Protein AF-A0AAJ1B2X4-F1 (afdb_monomer)

Radius of gyration: 17.32 Å; Cα contacts (8 Å, |Δi|>4): 88; chains: 1; bounding box: 41×32×45 Å

InterPro domains:
  IPR010354 Oleate hydratase [PF06100] (1-82)
  IPR010354 Oleate hydratase [PTHR37417] (1-81)
  IPR036188 FAD/NAD(P)-binding domain superfamily [G3DSA:3.50.50.60] (1-87)

Sequence (88 aa):
ESVILPIKKYLDSHHVNFVTNATVTDIDFKDDDTITVKVLYLNKDGKDEKIILNDNDICIMTNACMTDSATLGDYKTPAPKPLEKPIS

Foldseek 3Di:
DPPVVVVVVVCVVVVNDDQPQKAFQDWDADPDPDRHTAKTWIQHPNDIDIDGDDPPDDDDDDPDDPCFLPFDADPVGDGDPRPDD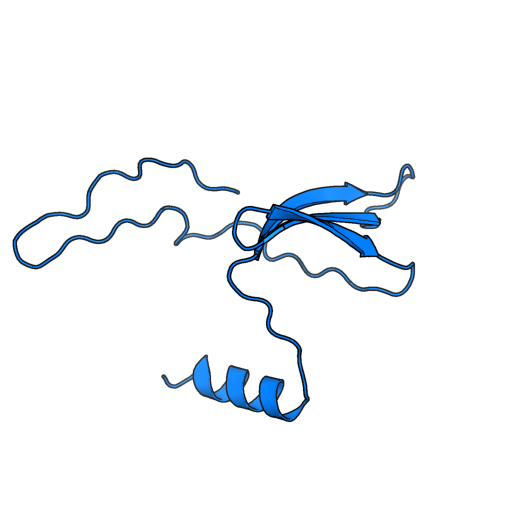GSD

Organism: Mediterraneibacter gnavus (NCBI:txid33038)

Nearest PDB structures (foldseek):
  7p18-assembly2_B  TM=8.237E-01  e=9.195E-01  Sterolibacterium denitrificans
  1u69-assembly3_C  TM=5.874E-01  e=5.589E+00  Pseudomonas aeruginosa PAO1
  1u69-assembly1_A  TM=4.683E-01  e=2.934E+00  Pseudomonas aeruginosa PAO1

Mean predicted aligned error: 4.79 Å

pLDDT: mean 92.26, std 6.93, range [60.38, 98.12]

Structure (mmCIF, N/CA/C/O backbone):
data_AF-A0AAJ1B2X4-F1
#
_entry.id   AF-A0AAJ1B2X4-F1
#
loop_
_atom_site.group_PDB
_atom_site.id
_atom_site.type_symbol
_atom_site.label_atom_id
_atom_site.label_alt_id
_atom_site.label_comp_id
_atom_site.label_asym_id
_atom_site.label_entity_id
_atom_site.label_seq_id
_atom_site.pdbx_PDB_ins_code
_atom_site.Cartn_x
_atom_site.Cartn_y
_atom_site.Cartn_z
_atom_site.occupancy
_atom_site.B_iso_or_equiv
_atom_site.auth_seq_id
_atom_site.auth_comp_id
_atom_site.auth_asym_id
_atom_site.auth_atom_id
_atom_site.pdbx_PDB_model_num
ATOM 1 N N . GLU A 1 1 ? 9.462 -12.170 -10.226 1.00 64.88 1 GLU A N 1
ATOM 2 C CA . GLU A 1 1 ? 8.589 -13.263 -10.713 1.00 64.88 1 GLU A CA 1
ATOM 3 C C . GLU A 1 1 ? 8.225 -14.339 -9.689 1.00 64.88 1 GLU A C 1
ATOM 5 O O . GLU A 1 1 ? 7.060 -14.698 -9.638 1.00 64.88 1 GLU A O 1
ATOM 10 N N . SER A 1 2 ? 9.137 -14.853 -8.855 1.00 92.81 2 SER A N 1
ATOM 11 C CA . SER A 1 2 ? 8.836 -16.057 -8.044 1.00 92.81 2 SER A CA 1
ATOM 12 C C . SER A 1 2 ? 8.071 -15.839 -6.729 1.00 92.81 2 SER A C 1
ATOM 14 O O . SER A 1 2 ? 7.641 -16.817 -6.130 1.00 92.81 2 SER A O 1
ATOM 16 N N . VAL A 1 3 ? 7.908 -14.594 -6.261 1.00 95.00 3 VAL A N 1
ATOM 17 C CA . VAL A 1 3 ? 7.283 -14.295 -4.951 1.00 95.00 3 VAL A CA 1
ATOM 18 C C . VAL A 1 3 ? 6.074 -13.372 -5.106 1.00 95.00 3 VAL A C 1
ATOM 20 O O . VAL A 1 3 ? 4.951 -13.770 -4.813 1.00 95.00 3 VAL A O 1
ATOM 23 N N . ILE A 1 4 ? 6.282 -12.165 -5.643 1.00 95.00 4 ILE A N 1
ATOM 24 C CA . ILE A 1 4 ? 5.221 -11.150 -5.742 1.00 95.00 4 ILE A CA 1
ATOM 25 C C . ILE A 1 4 ? 4.066 -11.596 -6.649 1.00 95.00 4 ILE A C 1
ATOM 27 O O . ILE A 1 4 ? 2.906 -11.445 -6.279 1.00 95.00 4 ILE A O 1
ATOM 31 N N . LEU A 1 5 ? 4.355 -12.184 -7.816 1.00 95.62 5 LEU A N 1
ATOM 32 C CA . LEU A 1 5 ? 3.302 -12.585 -8.754 1.00 95.62 5 LEU A CA 1
ATOM 33 C C . LEU A 1 5 ? 2.414 -13.729 -8.240 1.00 95.62 5 LEU A C 1
ATOM 35 O O . LEU A 1 5 ? 1.195 -13.606 -8.376 1.00 95.62 5 LEU A O 1
ATOM 39 N N . PRO A 1 6 ? 2.947 -14.818 -7.647 1.00 97.44 6 PRO A N 1
ATOM 40 C CA . PRO A 1 6 ? 2.107 -15.827 -7.005 1.00 97.44 6 PRO A CA 1
ATOM 41 C C . PRO A 1 6 ? 1.197 -15.257 -5.911 1.00 97.44 6 PRO A C 1
ATOM 43 O O . PRO A 1 6 ? 0.011 -15.578 -5.888 1.00 97.44 6 PRO A O 1
ATOM 46 N N . ILE A 1 7 ? 1.721 -14.371 -5.054 1.00 97.50 7 ILE A N 1
ATOM 47 C CA . ILE A 1 7 ? 0.940 -13.741 -3.978 1.00 97.50 7 ILE A CA 1
ATOM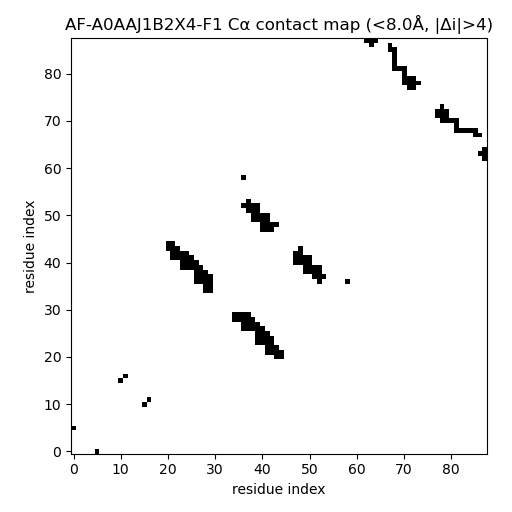 48 C C . ILE A 1 7 ? -0.169 -12.863 -4.563 1.00 97.50 7 ILE A C 1
ATOM 50 O O . ILE A 1 7 ? -1.322 -12.981 -4.152 1.00 97.50 7 ILE A O 1
ATOM 54 N N . LYS A 1 8 ? 0.147 -12.039 -5.570 1.00 95.88 8 LYS A N 1
ATOM 55 C CA . LYS A 1 8 ? -0.855 -11.218 -6.259 1.00 95.88 8 LYS A CA 1
ATOM 56 C C . LYS A 1 8 ? -1.980 -12.081 -6.833 1.00 95.88 8 LYS A C 1
ATOM 58 O O . LYS A 1 8 ? -3.142 -11.794 -6.581 1.00 95.88 8 LYS A O 1
ATOM 63 N N . LYS A 1 9 ? -1.645 -13.168 -7.539 1.00 96.88 9 LYS A N 1
ATOM 64 C CA . LYS A 1 9 ? -2.643 -14.089 -8.113 1.00 96.88 9 LYS A CA 1
ATOM 65 C C . LYS A 1 9 ? -3.562 -14.698 -7.053 1.00 96.88 9 LYS A C 1
ATOM 67 O O . LYS A 1 9 ? -4.757 -14.819 -7.298 1.00 96.88 9 LYS A O 1
ATOM 72 N N . TYR A 1 10 ? -3.016 -15.074 -5.896 1.00 97.94 10 TYR A N 1
ATOM 73 C CA . TYR A 1 10 ? -3.806 -15.602 -4.783 1.00 97.94 10 TYR A CA 1
ATOM 74 C C . TYR A 1 10 ? -4.782 -14.558 -4.219 1.00 97.94 10 TYR A C 1
ATOM 76 O O . TYR A 1 10 ? -5.938 -14.873 -3.952 1.00 97.94 10 TYR A O 1
ATOM 84 N N . LEU A 1 11 ? -4.345 -13.310 -4.054 1.00 98.00 11 LEU A N 1
ATOM 85 C CA . LEU A 1 11 ? -5.205 -12.226 -3.569 1.00 98.00 11 LEU A CA 1
ATOM 86 C C . LEU A 1 11 ? -6.277 -11.843 -4.605 1.00 98.00 11 LEU A C 1
ATOM 88 O O . LEU A 1 11 ? -7.442 -11.682 -4.244 1.00 98.00 11 LEU A O 1
ATOM 92 N N . ASP A 1 12 ? -5.914 -11.793 -5.891 1.00 96.69 12 ASP A N 1
ATOM 93 C CA . ASP A 1 12 ? -6.854 -11.568 -6.998 1.00 96.69 12 ASP A CA 1
ATOM 94 C C . ASP A 1 12 ? -7.956 -12.650 -7.016 1.00 96.69 12 ASP A C 1
ATOM 96 O O . ASP A 1 12 ? -9.136 -12.333 -7.174 1.00 96.69 12 ASP A O 1
ATOM 100 N N . SER A 1 13 ? -7.605 -13.929 -6.799 1.00 97.88 13 SER A N 1
ATOM 101 C CA . SER A 1 13 ? -8.585 -15.029 -6.759 1.00 97.88 13 SER A CA 1
ATOM 102 C C . SER A 1 13 ? -9.518 -14.986 -5.547 1.00 97.88 13 SER A C 1
ATOM 104 O O . SER A 1 13 ? -10.539 -15.664 -5.552 1.00 97.88 13 SER A O 1
ATOM 106 N N . HIS A 1 14 ? -9.169 -14.211 -4.517 1.00 98.12 14 HIS A N 1
ATOM 107 C CA . HIS A 1 14 ? -10.011 -13.935 -3.350 1.00 98.12 14 HIS A CA 1
ATOM 108 C C . HIS A 1 14 ? -10.689 -12.560 -3.436 1.00 98.12 14 HIS A C 1
ATOM 110 O O . HIS A 1 14 ? -11.207 -12.066 -2.437 1.00 98.12 14 HIS A O 1
ATOM 116 N N . HIS A 1 15 ? -10.707 -11.952 -4.627 1.00 97.56 15 HIS A N 1
ATOM 117 C CA . HIS A 1 15 ? -11.384 -10.685 -4.907 1.00 97.56 15 HIS A CA 1
ATOM 118 C C . HIS A 1 15 ? -10.874 -9.503 -4.069 1.00 97.56 15 HIS A C 1
ATOM 120 O O . HIS A 1 15 ? -11.621 -8.566 -3.785 1.00 97.56 15 HIS A O 1
ATOM 126 N N . VAL A 1 16 ? -9.594 -9.523 -3.689 1.00 97.75 16 VAL A N 1
ATOM 127 C CA . VAL A 1 16 ? -8.950 -8.368 -3.054 1.00 97.75 16 VAL A CA 1
ATOM 128 C C . VAL A 1 16 ? -8.908 -7.207 -4.047 1.00 97.75 16 VAL A C 1
ATOM 130 O O . VAL A 1 16 ? -8.496 -7.364 -5.195 1.00 97.75 16 VAL A O 1
ATOM 133 N N . ASN A 1 17 ? -9.335 -6.028 -3.598 1.00 96.50 17 ASN A N 1
ATOM 134 C CA . ASN A 1 17 ? -9.334 -4.825 -4.418 1.00 96.50 17 ASN A CA 1
ATOM 135 C C . ASN A 1 17 ? -7.953 -4.154 -4.399 1.00 96.50 17 ASN A C 1
ATOM 137 O O . ASN A 1 17 ? -7.513 -3.664 -3.360 1.00 96.50 17 ASN A O 1
ATOM 141 N N . PHE A 1 18 ? -7.294 -4.091 -5.555 1.00 95.62 18 PHE A N 1
ATOM 142 C CA . PHE A 1 18 ? -6.033 -3.373 -5.727 1.00 95.62 18 PHE A CA 1
ATOM 143 C C . PHE A 1 18 ? -6.286 -2.001 -6.348 1.00 95.62 18 PHE A C 1
ATOM 145 O O . PHE A 1 18 ? -6.696 -1.903 -7.503 1.00 95.62 18 PHE A O 1
ATOM 152 N N . VAL A 1 19 ? -5.996 -0.940 -5.596 1.00 93.88 19 VAL A N 1
ATOM 153 C CA . VAL A 1 19 ? -6.077 0.441 -6.085 1.00 93.88 19 VAL A CA 1
ATOM 154 C C . VAL A 1 19 ? -4.662 0.951 -6.345 1.00 93.88 19 VAL A C 1
ATOM 156 O O . VAL A 1 19 ? -3.886 1.147 -5.415 1.00 93.88 19 VAL A O 1
ATOM 159 N N . THR A 1 20 ? -4.313 1.129 -7.618 1.00 93.38 20 THR A N 1
ATOM 160 C CA . THR A 1 20 ? -3.033 1.710 -8.057 1.00 93.38 20 THR A CA 1
ATOM 161 C C . THR A 1 20 ? -3.173 3.208 -8.321 1.00 93.38 20 THR A C 1
ATOM 163 O O . THR A 1 20 ? -4.292 3.710 -8.401 1.00 93.38 20 THR A O 1
ATOM 166 N N . ASN A 1 21 ? -2.049 3.916 -8.495 1.00 92.62 21 ASN A N 1
ATOM 167 C CA . ASN A 1 21 ? -2.009 5.369 -8.738 1.00 92.62 21 ASN A CA 1
ATOM 168 C C . ASN A 1 21 ? -2.768 6.195 -7.683 1.00 92.62 21 ASN A C 1
ATOM 170 O O . ASN A 1 21 ? -3.334 7.244 -7.988 1.00 92.62 21 ASN A O 1
ATOM 174 N N . ALA A 1 22 ? -2.789 5.699 -6.447 1.00 94.00 22 ALA A N 1
ATOM 175 C CA . ALA A 1 22 ? -3.369 6.369 -5.299 1.00 94.00 22 ALA A CA 1
ATOM 176 C C . ALA A 1 22 ? -2.273 6.561 -4.250 1.00 94.00 22 ALA A C 1
ATOM 178 O O . ALA A 1 22 ? -1.799 5.592 -3.655 1.00 94.00 22 ALA A O 1
ATOM 179 N N . THR A 1 23 ? -1.866 7.807 -4.045 1.00 93.06 23 THR A N 1
ATOM 180 C CA . THR A 1 23 ? -0.875 8.185 -3.038 1.00 93.06 23 THR A CA 1
ATOM 181 C C . THR A 1 23 ? -1.613 8.664 -1.802 1.00 93.06 23 THR A C 1
ATOM 183 O O . THR A 1 23 ? -2.307 9.674 -1.865 1.00 93.06 23 THR A O 1
ATOM 186 N N . VAL A 1 24 ? -1.474 7.957 -0.680 1.00 93.88 24 VAL A N 1
ATOM 187 C CA . VAL A 1 24 ? -1.969 8.442 0.617 1.00 93.88 24 VAL A CA 1
ATOM 188 C C . VAL A 1 24 ? -1.074 9.597 1.056 1.00 93.88 24 VAL A C 1
ATOM 190 O O . VAL A 1 24 ? 0.139 9.426 1.152 1.00 93.88 24 VAL A O 1
ATOM 193 N N . THR A 1 25 ? -1.660 10.771 1.270 1.00 93.69 25 THR A N 1
ATOM 194 C CA . THR A 1 25 ? -0.938 12.004 1.608 1.00 93.69 25 THR A CA 1
ATOM 195 C C . THR A 1 25 ? -0.983 12.321 3.094 1.00 93.69 25 THR A C 1
ATOM 197 O O . THR A 1 25 ? -0.054 12.947 3.591 1.00 93.69 25 THR A O 1
ATOM 200 N N . ASP A 1 26 ? -2.040 11.899 3.793 1.00 94.38 26 ASP A N 1
ATOM 201 C CA . ASP A 1 26 ? -2.193 12.141 5.226 1.00 94.38 26 ASP A CA 1
ATOM 202 C C . ASP A 1 26 ? -3.191 11.173 5.884 1.00 94.38 26 ASP A C 1
ATOM 204 O O . ASP A 1 26 ? -3.996 10.519 5.205 1.00 94.38 26 ASP A O 1
ATOM 208 N N . ILE A 1 27 ? -3.142 11.091 7.213 1.00 95.06 27 ILE A N 1
ATOM 209 C CA . ILE A 1 27 ? -3.968 10.215 8.049 1.00 95.06 27 ILE A CA 1
ATOM 210 C C . ILE A 1 27 ? -4.465 11.000 9.270 1.00 95.06 27 ILE A C 1
ATOM 212 O O . ILE A 1 27 ? -3.675 11.361 10.139 1.00 95.06 27 ILE A O 1
ATOM 216 N N . ASP A 1 28 ? -5.784 11.183 9.387 1.00 95.69 28 ASP A N 1
ATOM 217 C CA . ASP A 1 28 ? -6.395 11.728 10.604 1.00 95.69 28 ASP A CA 1
ATOM 218 C C . ASP A 1 28 ? -6.716 10.613 11.596 1.00 95.69 28 ASP A C 1
ATOM 220 O O . ASP A 1 28 ? -7.274 9.568 11.237 1.00 95.69 28 ASP A O 1
ATOM 224 N N . PHE A 1 29 ? -6.474 10.901 12.869 1.00 94.94 29 PHE A N 1
ATOM 225 C CA . PHE A 1 29 ? -6.829 10.045 13.993 1.00 94.94 29 PHE A CA 1
ATOM 226 C C . PHE A 1 29 ? -8.051 10.599 14.734 1.00 94.94 29 PHE A C 1
ATOM 228 O O . PHE A 1 29 ? -8.449 11.755 14.553 1.00 94.94 29 PHE A O 1
ATOM 235 N N . LYS A 1 30 ? -8.700 9.758 15.540 1.00 94.00 30 LYS A N 1
ATOM 236 C CA . LYS A 1 30 ? -9.732 10.220 16.474 1.00 94.00 30 LYS A CA 1
ATOM 237 C C . LYS A 1 30 ? -9.118 11.179 17.498 1.00 94.00 30 LYS A C 1
ATOM 239 O O . LYS A 1 30 ? -7.962 11.039 17.875 1.00 94.00 30 LYS A O 1
ATOM 244 N N . ASP A 1 31 ? -9.918 12.153 17.922 1.00 92.31 31 ASP A N 1
ATOM 245 C CA . ASP A 1 31 ? -9.549 13.120 18.961 1.00 92.31 31 ASP A CA 1
ATOM 246 C C . ASP A 1 31 ? -9.795 12.498 20.345 1.00 92.31 31 ASP A C 1
ATOM 248 O O . ASP A 1 31 ? -10.729 12.855 21.064 1.00 92.31 31 ASP A O 1
ATOM 252 N N . ASP A 1 32 ? -9.031 11.448 20.641 1.00 92.38 32 ASP A N 1
ATOM 253 C CA . ASP A 1 32 ? -9.019 10.719 21.906 1.00 92.38 32 ASP A CA 1
ATOM 254 C C . ASP A 1 32 ? -7.603 10.181 22.197 1.00 92.38 32 ASP A C 1
ATOM 256 O O . ASP A 1 32 ? -6.667 10.395 21.429 1.00 92.38 32 ASP A O 1
ATOM 260 N N . ASP A 1 33 ? -7.426 9.486 23.323 1.00 92.75 33 ASP A N 1
ATOM 261 C CA . ASP A 1 33 ? -6.117 8.961 23.740 1.00 92.75 33 ASP A CA 1
ATOM 262 C C . ASP A 1 33 ? -5.685 7.690 22.967 1.00 92.75 33 ASP A C 1
ATOM 264 O O . ASP A 1 33 ? -4.726 7.013 23.353 1.00 92.75 33 ASP A O 1
ATOM 268 N N . THR A 1 34 ? -6.393 7.312 21.896 1.00 92.25 34 THR A N 1
ATOM 269 C CA . THR A 1 34 ? -6.114 6.113 21.096 1.00 92.25 34 THR A CA 1
ATOM 270 C C . THR A 1 34 ? -5.473 6.451 19.750 1.00 92.25 34 THR A C 1
ATOM 272 O O . THR A 1 34 ? -5.615 7.539 19.207 1.00 92.25 34 THR A O 1
ATOM 275 N N . ILE A 1 35 ? -4.792 5.472 19.148 1.00 91.00 35 ILE A N 1
ATOM 276 C CA . ILE A 1 35 ? -4.263 5.583 17.779 1.00 91.00 35 ILE A CA 1
ATOM 277 C C . ILE A 1 35 ? -5.273 4.932 16.827 1.00 91.00 35 ILE A C 1
ATOM 279 O O . ILE A 1 35 ? -5.011 3.899 16.211 1.00 91.00 35 ILE A O 1
ATOM 283 N N . THR A 1 36 ? -6.474 5.506 16.761 1.00 94.19 36 THR A N 1
ATOM 284 C CA . THR A 1 36 ? -7.539 5.022 15.872 1.00 94.19 36 THR A CA 1
ATOM 285 C C . THR A 1 36 ? -7.627 5.911 14.644 1.00 94.19 36 THR A C 1
ATOM 287 O O . THR A 1 36 ? -7.961 7.090 14.752 1.00 94.19 36 THR A O 1
ATOM 290 N N . VAL A 1 37 ? -7.352 5.347 13.467 1.00 95.38 37 VAL A N 1
ATOM 291 C CA . VAL A 1 37 ? -7.476 6.061 12.190 1.00 95.38 37 VAL A CA 1
ATOM 292 C C . VAL A 1 37 ? -8.947 6.355 11.898 1.00 95.38 37 VAL A C 1
ATOM 294 O O . VAL A 1 37 ? -9.798 5.474 11.999 1.00 95.38 37 VAL A O 1
ATOM 297 N N . LYS A 1 38 ? -9.240 7.595 11.508 1.00 96.00 38 LYS A N 1
ATOM 298 C CA . LYS A 1 38 ? -10.582 8.070 11.155 1.00 96.00 38 LYS A CA 1
ATOM 299 C C . LYS A 1 38 ? -10.710 8.378 9.667 1.00 96.00 38 LYS A C 1
ATOM 301 O O . LYS A 1 38 ? -11.727 8.042 9.062 1.00 96.00 38 LYS A O 1
ATOM 306 N N . VAL A 1 39 ? -9.711 9.039 9.080 1.00 97.31 39 VAL A N 1
ATOM 307 C CA . VAL A 1 39 ? -9.742 9.455 7.671 1.00 97.31 39 VAL A CA 1
ATOM 308 C C . VAL A 1 39 ? -8.384 9.223 7.025 1.00 97.31 39 VAL A C 1
ATOM 310 O O . VAL A 1 39 ? -7.359 9.578 7.597 1.00 97.31 39 VAL A O 1
ATOM 313 N N . LEU A 1 40 ? -8.387 8.672 5.813 1.00 96.75 40 LEU A N 1
ATOM 314 C CA . LEU A 1 40 ? -7.233 8.662 4.917 1.00 96.75 40 LEU A CA 1
ATOM 315 C C . LEU A 1 40 ? -7.439 9.714 3.832 1.00 96.75 40 LEU A C 1
ATOM 317 O O . LEU A 1 40 ? -8.476 9.718 3.162 1.00 96.75 40 LEU A O 1
ATOM 321 N N . TYR A 1 41 ? -6.445 10.569 3.639 1.00 96.69 41 TYR A N 1
ATOM 322 C CA . TYR A 1 41 ? -6.381 11.513 2.531 1.00 96.69 41 TYR A CA 1
ATOM 323 C C . TYR A 1 41 ? -5.525 10.908 1.436 1.00 96.69 41 TYR A C 1
ATOM 325 O O . TYR A 1 41 ? -4.439 10.396 1.705 1.00 96.69 41 TYR A O 1
ATOM 333 N N . LEU A 1 42 ? -6.010 10.945 0.203 1.00 95.31 42 LEU A N 1
ATOM 334 C CA . LEU A 1 42 ? -5.283 10.394 -0.929 1.00 95.31 42 LEU A CA 1
ATOM 335 C C . LEU A 1 42 ? -5.402 11.279 -2.155 1.00 95.31 42 LEU A C 1
ATOM 337 O O . LEU A 1 42 ? -6.456 11.840 -2.431 1.00 95.31 42 LEU A O 1
ATOM 341 N N . ASN A 1 43 ? -4.324 11.341 -2.923 1.00 94.50 43 ASN A N 1
ATOM 342 C CA . ASN A 1 43 ? -4.350 11.825 -4.287 1.00 94.50 43 ASN A CA 1
ATOM 343 C C . ASN A 1 43 ? -4.427 10.617 -5.225 1.00 94.50 43 ASN A C 1
ATOM 345 O O . ASN A 1 43 ? -3.504 9.800 -5.272 1.00 94.50 43 ASN A O 1
ATOM 349 N N . LYS A 1 44 ? -5.536 10.482 -5.947 1.00 93.94 44 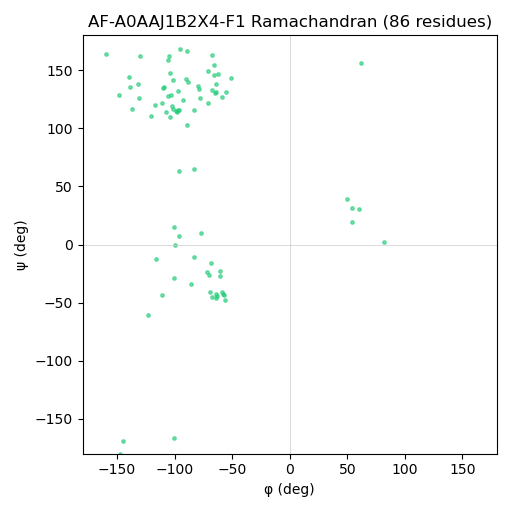LYS A N 1
ATOM 350 C CA . LYS A 1 44 ? -5.766 9.409 -6.914 1.00 93.94 44 LYS A CA 1
ATOM 351 C C . LYS A 1 44 ? -5.929 9.992 -8.304 1.00 93.94 44 LYS A C 1
ATOM 353 O O . LYS A 1 44 ? -6.821 10.804 -8.542 1.00 93.94 44 LYS A O 1
ATOM 358 N N . ASP A 1 45 ? -5.045 9.594 -9.214 1.00 91.88 45 ASP A N 1
ATOM 359 C CA . ASP A 1 45 ? -5.005 10.109 -10.590 1.00 91.88 45 ASP A CA 1
ATOM 360 C C . ASP A 1 45 ? -5.037 11.659 -10.651 1.00 91.88 45 ASP A C 1
ATOM 362 O O . ASP A 1 45 ? -5.715 12.259 -11.490 1.00 91.88 45 ASP A O 1
ATOM 366 N N . GLY A 1 46 ? -4.331 12.323 -9.725 1.00 91.81 46 GLY A N 1
ATOM 367 C CA . GLY A 1 46 ? -4.261 13.785 -9.628 1.00 91.81 46 GLY A CA 1
ATOM 368 C C . GLY A 1 46 ? -5.439 14.450 -8.908 1.00 91.81 46 GLY A C 1
ATOM 369 O O . GLY A 1 46 ? -5.469 15.678 -8.828 1.00 91.81 46 GLY A O 1
ATOM 370 N N . LYS A 1 47 ? -6.406 13.685 -8.387 1.00 94.00 47 LYS A N 1
ATOM 371 C CA . LYS A 1 47 ? -7.571 14.201 -7.657 1.00 94.00 47 LYS A CA 1
ATOM 372 C C . LYS A 1 47 ? -7.492 13.860 -6.179 1.00 94.00 47 LYS A C 1
ATOM 374 O O . LYS A 1 47 ? -7.240 12.715 -5.820 1.00 94.00 47 LYS A O 1
ATOM 379 N N . ASP A 1 48 ? -7.786 14.845 -5.343 1.00 96.75 48 ASP A N 1
ATOM 380 C CA . ASP A 1 48 ? -7.843 14.640 -3.903 1.00 96.75 48 ASP A CA 1
ATOM 381 C C . ASP A 1 48 ? -9.158 13.956 -3.515 1.00 96.75 48 ASP A C 1
ATOM 383 O O . ASP A 1 48 ? -10.256 14.415 -3.841 1.00 96.75 48 ASP A O 1
ATOM 387 N N . GLU A 1 49 ? -9.034 12.848 -2.797 1.00 96.12 49 GLU A N 1
ATOM 388 C CA . GLU A 1 49 ? -10.114 12.018 -2.288 1.00 96.12 49 GLU A CA 1
ATOM 389 C C . GLU A 1 49 ? -9.900 11.752 -0.790 1.00 96.12 49 GLU A C 1
ATOM 391 O O . GLU A 1 49 ? -8.808 11.924 -0.239 1.00 96.12 49 GLU A O 1
ATOM 396 N N . LYS A 1 50 ? -10.971 11.332 -0.113 1.00 96.44 50 LYS A N 1
ATOM 397 C CA . LYS A 1 50 ? -10.932 10.947 1.300 1.00 96.44 50 LYS A CA 1
ATOM 398 C C . LYS A 1 50 ? -11.639 9.617 1.498 1.00 96.44 50 LYS A C 1
ATOM 400 O O . LYS A 1 50 ? -12.730 9.419 0.964 1.00 96.44 50 LYS A O 1
ATOM 405 N N . ILE A 1 51 ? -11.057 8.746 2.314 1.00 96.06 51 ILE A N 1
ATOM 406 C CA . ILE A 1 51 ? -11.700 7.520 2.796 1.00 96.06 51 ILE A CA 1
ATOM 407 C C . ILE A 1 51 ? -11.972 7.694 4.282 1.00 96.06 51 ILE A C 1
ATOM 409 O O . ILE A 1 51 ? -11.050 7.926 5.057 1.00 96.06 51 ILE A O 1
ATOM 413 N N . ILE A 1 52 ? -13.241 7.587 4.670 1.00 96.94 52 ILE A N 1
ATOM 414 C CA . ILE A 1 52 ? -13.664 7.601 6.072 1.00 96.94 52 ILE A CA 1
ATOM 415 C C . ILE A 1 52 ? -13.732 6.150 6.541 1.00 96.94 52 ILE A C 1
ATOM 417 O O . ILE A 1 52 ? -14.418 5.342 5.915 1.00 96.94 52 ILE A O 1
ATOM 421 N N . LEU A 1 53 ? -13.015 5.835 7.617 1.00 96.44 53 LEU A N 1
ATOM 422 C CA . LEU A 1 53 ? -12.989 4.501 8.206 1.00 96.44 53 LEU A CA 1
ATOM 423 C C . LEU A 1 53 ? -14.089 4.367 9.258 1.00 96.44 53 LEU A C 1
ATOM 425 O O . LEU A 1 53 ? -14.372 5.301 10.012 1.00 96.44 53 LEU A O 1
ATOM 429 N N . ASN A 1 54 ? -14.697 3.187 9.310 1.00 95.12 54 ASN A N 1
ATOM 430 C CA . ASN A 1 54 ? -15.621 2.790 10.364 1.00 95.12 54 ASN A CA 1
ATOM 431 C C . ASN A 1 54 ? -14.858 2.130 11.518 1.00 95.12 54 ASN A C 1
ATOM 433 O O . ASN A 1 54 ? -13.720 1.697 11.366 1.00 95.12 54 ASN A O 1
ATOM 437 N N . ASP A 1 55 ? -15.519 1.970 12.664 1.00 90.75 55 ASP A N 1
ATOM 438 C CA . ASP A 1 55 ? -14.882 1.468 13.892 1.00 90.75 55 ASP A CA 1
ATOM 439 C C . ASP A 1 55 ? -14.289 0.051 13.787 1.00 90.75 55 ASP A C 1
ATOM 441 O O . ASP A 1 55 ? -13.404 -0.296 14.564 1.00 90.75 55 ASP A O 1
ATOM 445 N N . ASN A 1 56 ? -14.757 -0.767 12.840 1.00 93.81 56 ASN A N 1
ATOM 446 C CA . ASN A 1 56 ? -14.269 -2.136 12.638 1.00 93.81 56 ASN A CA 1
ATOM 447 C 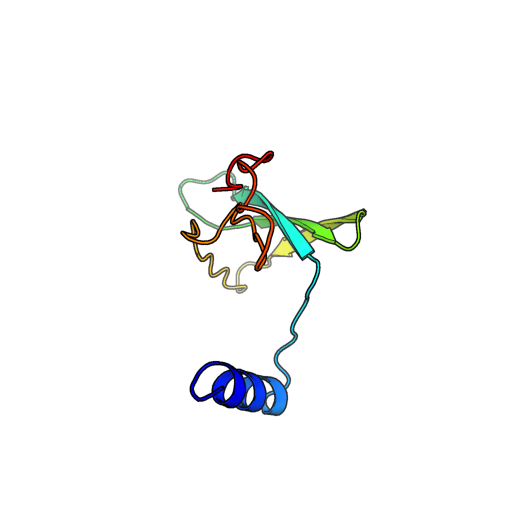C . ASN A 1 56 ? -13.263 -2.262 11.483 1.00 93.81 56 ASN A C 1
ATOM 449 O O . ASN A 1 56 ? -12.792 -3.368 11.206 1.00 93.81 56 ASN A O 1
ATOM 453 N N . ASP A 1 57 ? -12.955 -1.163 10.791 1.00 95.81 57 ASP A N 1
ATOM 454 C CA . ASP A 1 57 ? -12.013 -1.176 9.678 1.00 95.81 57 ASP A CA 1
ATOM 455 C C . ASP A 1 57 ? -10.577 -1.194 10.217 1.00 95.81 57 ASP A C 1
ATOM 457 O O . ASP A 1 57 ? -10.211 -0.438 11.117 1.00 95.81 57 ASP A O 1
ATOM 461 N N . ILE A 1 58 ? -9.738 -2.067 9.656 1.00 94.69 58 ILE A N 1
ATOM 462 C CA . ILE A 1 58 ? -8.338 -2.204 10.068 1.00 94.69 58 ILE A CA 1
ATOM 463 C C . ILE A 1 58 ? -7.450 -1.5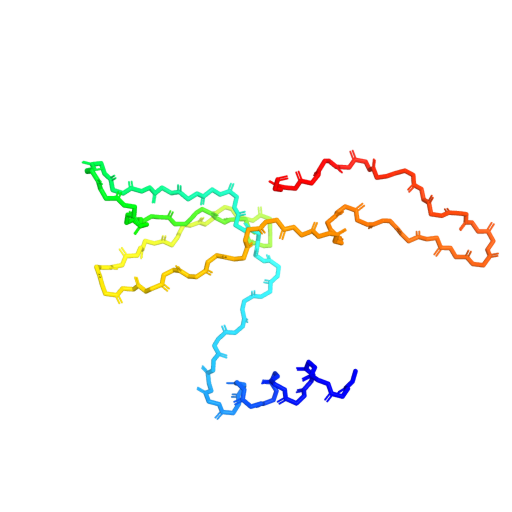00 9.045 1.00 94.69 58 ILE A C 1
ATOM 465 O O . ILE A 1 58 ? -7.399 -1.888 7.878 1.00 94.69 58 ILE A O 1
ATOM 469 N N . CYS A 1 59 ? -6.703 -0.496 9.502 1.00 94.38 59 CYS A N 1
ATOM 470 C CA . CYS A 1 59 ? -5.699 0.192 8.700 1.00 94.38 59 CYS A CA 1
ATOM 471 C C . CYS A 1 59 ? -4.310 -0.399 8.972 1.00 94.38 59 CYS A C 1
ATOM 473 O O . CYS A 1 59 ? -3.788 -0.289 10.080 1.00 94.38 59 CYS A O 1
ATOM 475 N N . ILE A 1 60 ? -3.696 -1.007 7.953 1.00 94.62 60 ILE A N 1
ATOM 476 C CA . ILE A 1 60 ? -2.309 -1.486 8.009 1.00 94.62 60 ILE A CA 1
ATOM 477 C C . ILE A 1 60 ? -1.455 -0.557 7.151 1.00 94.62 60 ILE A C 1
ATOM 479 O O . ILE A 1 60 ? -1.605 -0.517 5.932 1.00 94.62 60 ILE A O 1
ATOM 483 N N . MET A 1 61 ? -0.543 0.174 7.791 1.00 91.81 61 MET A N 1
ATOM 484 C CA . MET A 1 61 ? 0.385 1.081 7.122 1.00 91.81 61 MET A CA 1
ATOM 485 C C . MET A 1 61 ? 1.784 0.469 7.102 1.00 91.81 61 MET A C 1
ATOM 487 O O . MET A 1 61 ? 2.320 0.093 8.141 1.00 91.81 61 MET A O 1
ATOM 491 N N . THR A 1 62 ? 2.394 0.403 5.920 1.00 91.44 62 THR A N 1
ATOM 492 C CA . THR A 1 62 ? 3.840 0.179 5.809 1.00 91.44 62 THR A CA 1
ATOM 493 C C . THR A 1 62 ? 4.511 1.543 5.827 1.00 91.44 62 THR A C 1
ATOM 495 O O . THR A 1 62 ? 4.434 2.285 4.850 1.00 91.44 62 THR A O 1
ATOM 498 N N . ASN A 1 63 ? 5.092 1.905 6.966 1.00 87.62 63 ASN A N 1
ATOM 499 C CA . ASN A 1 63 ? 5.771 3.179 7.135 1.00 87.62 63 ASN A CA 1
ATOM 500 C C . ASN A 1 63 ? 7.177 3.123 6.526 1.00 87.62 63 ASN A C 1
ATOM 502 O O . ASN A 1 63 ? 7.927 2.179 6.768 1.00 87.62 63 ASN A O 1
ATOM 506 N N . ALA A 1 64 ? 7.533 4.184 5.803 1.00 81.06 64 ALA A N 1
ATOM 507 C CA . ALA A 1 64 ? 8.803 4.339 5.105 1.00 81.06 64 ALA A CA 1
ATOM 508 C C . ALA A 1 64 ? 9.096 3.314 4.002 1.00 81.06 64 ALA A C 1
ATOM 510 O O . ALA A 1 64 ? 8.575 2.199 3.957 1.00 81.06 64 ALA A O 1
ATOM 511 N N . CYS A 1 65 ? 9.952 3.713 3.064 1.00 85.19 65 CYS A N 1
ATOM 512 C CA . CYS A 1 65 ? 10.373 2.852 1.970 1.00 85.19 65 CYS A CA 1
ATOM 513 C C . CYS A 1 65 ? 11.808 3.179 1.537 1.00 85.19 65 CYS A C 1
ATOM 515 O O . CYS A 1 65 ? 12.1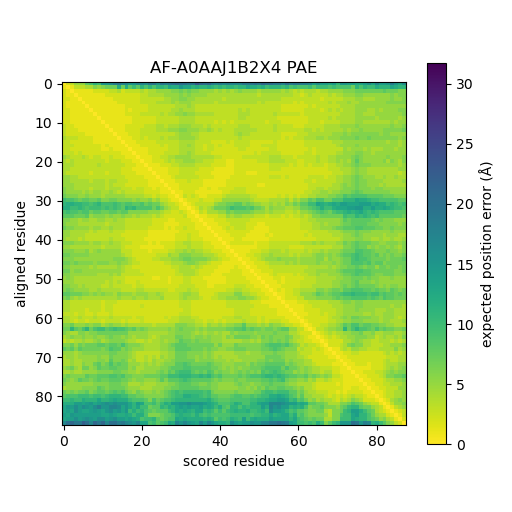42 4.323 1.255 1.00 85.19 65 CYS A O 1
ATOM 517 N N . MET A 1 66 ? 12.672 2.159 1.452 1.00 87.81 66 MET A N 1
ATOM 518 C CA . MET A 1 66 ? 14.074 2.335 1.031 1.00 87.81 66 MET A CA 1
ATOM 519 C C . MET A 1 66 ? 14.225 2.650 -0.459 1.00 87.81 66 MET A C 1
ATOM 521 O O . MET A 1 66 ? 15.252 3.177 -0.876 1.00 87.81 66 MET A O 1
ATOM 525 N N . THR A 1 67 ? 13.237 2.273 -1.269 1.00 88.38 67 THR A N 1
ATOM 526 C CA . THR A 1 67 ? 13.228 2.527 -2.713 1.00 88.38 67 THR A CA 1
ATOM 527 C C . THR A 1 67 ? 12.445 3.786 -3.069 1.00 88.38 67 THR A C 1
ATOM 529 O O . THR A 1 67 ? 12.218 4.034 -4.252 1.00 88.38 67 THR A O 1
ATOM 532 N N . ASP A 1 68 ? 12.017 4.559 -2.067 1.00 85.38 68 ASP A N 1
ATOM 533 C CA . ASP A 1 68 ? 11.373 5.843 -2.305 1.00 85.38 68 ASP A CA 1
ATOM 534 C C . ASP A 1 68 ? 12.362 6.830 -2.932 1.00 85.38 68 ASP A C 1
ATOM 536 O O . ASP A 1 68 ? 13.569 6.780 -2.674 1.00 85.38 68 ASP A O 1
ATOM 540 N N . SER A 1 69 ? 11.860 7.693 -3.810 1.00 86.56 69 SER A N 1
ATOM 541 C CA . SER A 1 69 ? 12.668 8.640 -4.592 1.00 86.56 69 SER A CA 1
ATOM 542 C C . SER A 1 69 ? 13.818 8.009 -5.404 1.00 86.56 69 SER A C 1
ATOM 544 O O . SER A 1 69 ? 14.755 8.711 -5.800 1.00 86.56 69 SER A O 1
ATOM 546 N N . ALA A 1 70 ? 13.786 6.699 -5.675 1.00 88.62 70 ALA A N 1
ATOM 547 C CA . ALA A 1 70 ? 14.809 6.042 -6.482 1.00 88.62 70 ALA A CA 1
ATOM 548 C C . ALA A 1 70 ? 14.790 6.576 -7.922 1.00 88.62 70 ALA A C 1
ATOM 550 O O . ALA A 1 70 ? 13.754 6.614 -8.585 1.00 88.62 70 ALA A O 1
ATOM 551 N N . THR A 1 71 ? 15.960 6.953 -8.432 1.00 93.12 71 THR A N 1
ATOM 552 C CA . THR A 1 71 ? 16.137 7.376 -9.820 1.00 93.12 71 THR A CA 1
ATOM 553 C C . THR A 1 71 ? 16.795 6.268 -10.631 1.00 93.12 71 THR A C 1
ATOM 555 O O . THR A 1 71 ? 17.610 5.491 -10.129 1.00 93.12 71 THR A O 1
ATOM 558 N N . LEU A 1 72 ? 16.442 6.190 -11.911 1.00 93.19 72 LEU A N 1
ATOM 559 C CA . LEU A 1 72 ? 17.001 5.209 -12.833 1.00 93.19 72 LEU A CA 1
ATOM 560 C C . LEU A 1 72 ? 17.911 5.913 -13.839 1.00 93.19 72 LEU A C 1
ATOM 562 O O . LEU A 1 72 ? 17.573 6.975 -14.359 1.00 93.19 72 LEU A O 1
ATOM 566 N N . GLY A 1 73 ? 19.078 5.321 -14.078 1.00 95.12 73 GLY A N 1
ATOM 567 C CA . GLY A 1 73 ? 19.947 5.652 -15.205 1.00 95.12 73 GLY A CA 1
ATOM 568 C C . GLY A 1 73 ? 19.787 4.630 -16.326 1.00 95.12 73 GLY A C 1
ATOM 569 O O . GLY A 1 73 ? 18.886 3.791 -16.304 1.00 95.12 73 GLY A O 1
ATOM 570 N N . ASP A 1 74 ? 20.710 4.652 -17.276 1.00 96.00 74 ASP A N 1
ATOM 571 C CA . ASP A 1 74 ? 20.797 3.677 -18.356 1.00 96.00 74 ASP A CA 1
ATOM 572 C C . ASP A 1 74 ? 22.262 3.380 -18.732 1.00 96.00 74 ASP A C 1
ATOM 574 O O . ASP A 1 74 ? 23.203 3.742 -18.025 1.00 96.00 74 ASP A O 1
ATOM 578 N N . TYR A 1 75 ? 22.469 2.678 -19.849 1.00 96.62 75 TYR A N 1
ATOM 579 C CA . TYR 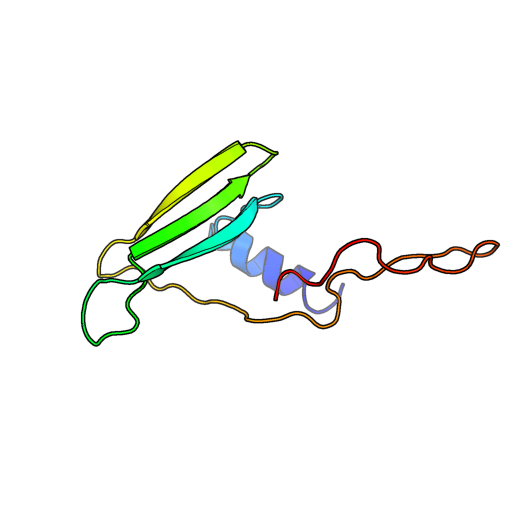A 1 75 ? 23.799 2.275 -20.311 1.00 96.62 75 TYR A CA 1
ATOM 580 C C . TYR A 1 75 ? 24.755 3.450 -20.594 1.00 96.62 75 TYR A C 1
ATOM 582 O O . TYR A 1 75 ? 25.975 3.277 -20.542 1.00 96.62 75 TYR A O 1
ATOM 590 N N . LYS A 1 76 ? 24.234 4.630 -20.940 1.00 97.44 76 LYS A N 1
ATOM 591 C CA . LYS A 1 76 ? 25.016 5.818 -21.316 1.00 97.44 76 LYS A CA 1
ATOM 592 C C . LYS A 1 76 ? 24.847 6.983 -20.347 1.00 97.44 76 LYS A C 1
ATOM 594 O O . LYS A 1 76 ? 25.636 7.926 -20.419 1.00 97.44 76 LYS A O 1
ATOM 599 N N . THR A 1 77 ? 23.876 6.931 -19.445 1.00 95.94 77 THR A N 1
ATOM 600 C CA . THR A 1 77 ? 23.531 8.044 -18.564 1.00 95.94 77 THR A CA 1
ATOM 601 C C . THR A 1 77 ? 23.426 7.577 -17.110 1.00 95.94 77 THR A C 1
ATOM 603 O O . THR A 1 77 ? 22.694 6.633 -16.819 1.00 95.94 77 THR A O 1
ATOM 606 N N . PRO A 1 78 ? 24.145 8.213 -16.163 1.00 95.62 78 PRO A N 1
ATOM 607 C CA . PRO A 1 78 ? 24.025 7.866 -14.751 1.00 95.62 78 PRO A CA 1
ATOM 608 C C . PRO A 1 78 ? 22.630 8.210 -14.217 1.00 95.62 78 PRO A C 1
ATOM 610 O O . PRO A 1 78 ? 21.979 9.132 -14.708 1.00 95.62 78 PRO A O 1
ATOM 613 N N . ALA A 1 79 ? 22.198 7.506 -13.168 1.00 96.12 79 ALA A N 1
ATOM 614 C CA . ALA A 1 79 ? 20.971 7.856 -12.463 1.00 96.12 79 ALA A CA 1
ATOM 615 C C . ALA A 1 79 ? 21.075 9.299 -11.921 1.00 96.12 79 ALA A C 1
ATOM 617 O O . ALA A 1 79 ? 22.069 9.633 -11.262 1.00 96.12 79 ALA A O 1
ATOM 618 N N . PRO A 1 80 ? 20.101 10.179 -12.210 1.00 93.56 80 PRO A N 1
ATOM 619 C CA . PRO A 1 80 ? 20.134 11.561 -11.746 1.00 93.56 80 PRO A CA 1
ATOM 620 C C . PRO A 1 80 ? 19.973 11.635 -10.226 1.00 93.56 80 PRO A C 1
ATOM 622 O O . PRO A 1 80 ? 19.505 10.695 -9.588 1.00 93.56 80 PRO A O 1
ATOM 625 N N . LYS A 1 81 ? 20.321 12.772 -9.617 1.00 91.25 81 LYS A N 1
ATOM 62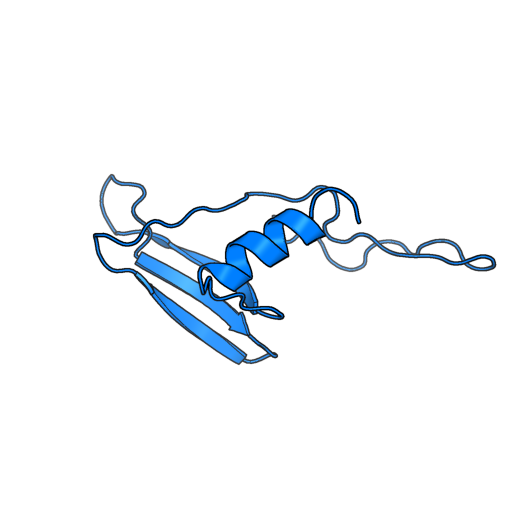6 C CA . LYS A 1 81 ? 19.977 12.986 -8.206 1.00 91.25 81 LYS A CA 1
ATOM 627 C C . LYS A 1 81 ? 18.449 13.019 -8.051 1.00 91.25 81 LYS A C 1
ATOM 629 O O . LYS A 1 81 ? 17.800 13.654 -8.884 1.00 91.25 81 LYS A O 1
ATOM 634 N N . PRO A 1 82 ? 17.885 12.388 -7.008 1.00 87.00 82 PRO A N 1
ATOM 635 C CA . PRO A 1 82 ? 16.466 12.510 -6.709 1.00 87.00 82 PRO A CA 1
ATOM 636 C C . PRO A 1 82 ? 16.065 13.979 -6.555 1.00 87.00 82 PRO A C 1
ATOM 638 O O . PRO A 1 82 ? 16.751 14.741 -5.870 1.00 87.00 82 PRO A O 1
ATOM 641 N N . LEU A 1 83 ? 14.987 14.377 -7.230 1.00 81.00 83 LEU A N 1
ATOM 642 C CA . LEU A 1 83 ? 14.447 15.739 -7.154 1.00 81.00 83 LEU A CA 1
ATOM 643 C C . LEU A 1 83 ? 13.494 15.899 -5.967 1.00 81.00 83 LEU A C 1
ATOM 645 O O . LEU A 1 83 ? 13.445 16.963 -5.352 1.00 81.0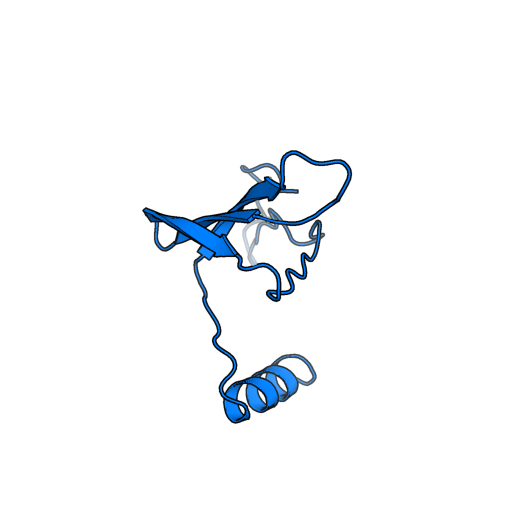0 83 LEU A O 1
ATOM 649 N N . GLU A 1 84 ? 12.767 14.835 -5.639 1.00 78.25 84 GLU A N 1
ATOM 650 C CA . GLU A 1 84 ? 11.766 14.821 -4.581 1.00 78.25 84 GLU A CA 1
ATOM 651 C C . GLU A 1 84 ? 12.321 14.161 -3.323 1.00 78.25 84 GLU A C 1
ATOM 653 O O . GLU A 1 84 ? 13.067 13.176 -3.377 1.00 78.25 84 GLU A O 1
ATOM 658 N N . LYS A 1 85 ? 11.954 14.728 -2.173 1.00 76.31 85 LYS A N 1
ATOM 659 C CA . LYS A 1 85 ? 12.230 14.103 -0.883 1.00 76.31 85 LYS A CA 1
ATOM 660 C C . LYS A 1 85 ? 11.327 12.876 -0.722 1.00 76.31 85 LYS A C 1
ATOM 662 O O . LYS A 1 85 ? 10.212 12.917 -1.239 1.00 76.31 85 LYS A O 1
ATOM 667 N N . PRO A 1 86 ? 11.785 11.843 0.003 1.00 75.25 86 PRO A N 1
ATOM 668 C CA . PRO A 1 86 ? 10.921 10.736 0.383 1.00 75.25 86 PRO A CA 1
ATOM 669 C C . PRO A 1 86 ? 9.642 11.258 1.037 1.00 75.25 86 PRO A C 1
ATOM 671 O O . PRO A 1 86 ? 9.677 12.261 1.758 1.00 75.25 86 PRO A O 1
ATOM 674 N N . ILE A 1 87 ? 8.527 10.588 0.768 1.00 70.62 87 ILE A N 1
ATOM 675 C CA . ILE A 1 87 ? 7.222 10.919 1.355 1.00 70.62 87 ILE A CA 1
ATOM 676 C C . ILE A 1 87 ? 7.212 10.579 2.856 1.00 70.62 87 ILE A C 1
ATOM 678 O O . ILE A 1 87 ? 6.478 11.198 3.623 1.00 70.62 87 ILE A O 1
ATOM 682 N N . SER A 1 88 ? 8.040 9.614 3.272 1.00 60.38 88 SER A N 1
ATOM 683 C CA . SER A 1 88 ? 8.196 9.160 4.660 1.00 60.38 88 SER A CA 1
ATOM 684 C C . SER A 1 88 ? 9.291 9.856 5.452 1.00 60.38 88 SER A C 1
ATOM 686 O O . SER A 1 88 ? 10.381 10.044 4.861 1.00 60.38 88 SER A O 1
#

Secondary structure (DSSP, 8-state):
--SHHHHHHHHHHTT-----SEEEEEEEE-SSSS--EEEEEEEETTEEEEEEPPTT---------TTTT-----SSSPPPPPSSPP--

Solvent-accessible surface area (backbone atoms only — not comparable to full-atom values): 5834 Å² total; per-residue (Å²): 114,92,57,66,52,57,52,50,54,56,40,53,76,68,68,57,86,85,79,75,71,55,46,75,78,48,75,42,59,49,100,59,100,56,97,42,72,36,34,41,33,28,36,42,85,87,39,84,47,75,48,77,53,55,98,86,62,83,86,86,79,83,78,62,63,94,70,52,53,68,56,75,52,59,100,90,41,77,49,58,82,60,90,58,76,58,94,98